Protein AF-A0A829ADI9-F1 (afdb_monomer)

InterPro domains:
  IPR010359 IrrE N-terminal-like domain [PF06114] (20-114)

Solvent-accessible surface area (backbone atoms only — not comparable to full-atom values): 7917 Å² total; per-residue (Å²): 130,65,62,65,61,52,48,50,31,57,76,70,64,39,46,80,47,70,39,93,63,90,57,72,58,48,62,42,74,88,85,30,32,39,39,34,20,44,84,35,66,94,38,58,40,32,63,45,54,52,31,28,36,48,17,38,58,75,70,46,50,74,83,44,46,79,49,43,80,74,28,73,70,50,33,57,49,50,54,55,48,11,48,52,42,16,51,52,53,51,48,53,54,43,50,75,73,75,41,96,49,78,88,72,68,47,72,66,59,56,33,57,67,32,50,53,61,74,89,48,47,67,56,50,50,52,51,52,52,50,51,57,53,54,59,62,66,72,74,114

Secondary structure (DSSP, 8-state):
--HHHHHHHHHTT-EEEEE--SSSEEEETTTTEEEEEGGGTT-TTHHHHHHHHHHHHHTTGGGGHHHHTT-HHHHHHHHHHHHHHHHHHHHHHHHHHH-SSGGG--HHHHHHHTT--GGGHHHHHHHHHHHHHHHHHT--

Sequence (140 aa):
MYLKLKEMLSEYNLKLIYMEMEEPGFYYPKPRIVFLNEKLHEDSSEAFHLAHELGHFIASHFEYSALYDNSTTFHSKFEAEADRIAIMILLNIFIENELTDESQFKLENFMEFYSINNKLRTECFNVCQSYFKKKYSYAQ

Organism: NCBI:txid1138917

Foldseek 3Di:
DCVVLVVVCVVVVAAEDEDADDDQWAADPPVRYTYGHNVCVVPLQVLLSSQLNVQCVVVVVVVVVVCCVVDPVVVVVSSLSSNLRSLLVLVVVCCVPPDPDPVPDDLVCSCVRSVPDVVCSVSNVVSVVVVVVVVVVVVD

pLDDT: mean 90.59, std 11.06, range [41.84, 98.44]

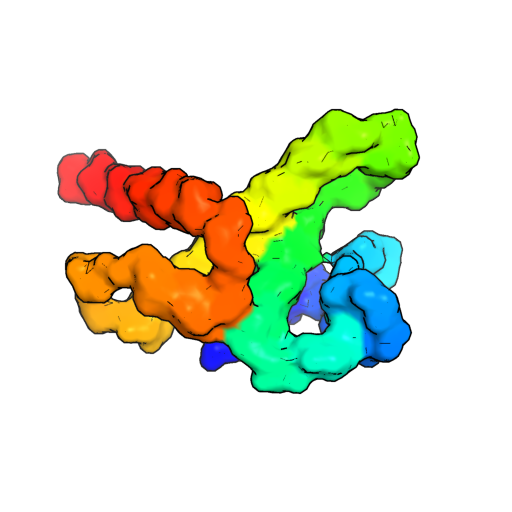Radius of gyration: 15.51 Å; Cα contacts (8 Å, |Δi|>4): 152; chains: 1; bounding box: 43×35×36 Å

Structure (mmCIF, N/CA/C/O backbone):
data_AF-A0A829ADI9-F1
#
_entry.id   AF-A0A829ADI9-F1
#
loop_
_atom_site.group_PDB
_atom_site.id
_atom_site.type_symbol
_atom_site.label_atom_id
_atom_site.label_alt_id
_atom_site.label_comp_id
_atom_site.label_asym_id
_atom_site.label_entity_id
_atom_site.label_seq_id
_atom_site.pdbx_PDB_ins_code
_atom_site.Cartn_x
_atom_site.Cartn_y
_atom_site.Cartn_z
_atom_site.occupancy
_atom_site.B_iso_or_equiv
_atom_site.auth_seq_id
_atom_site.auth_comp_id
_atom_site.auth_asym_id
_atom_site.auth_atom_id
_atom_site.pdbx_PDB_model_num
ATOM 1 N N . MET A 1 1 ? -8.706 -11.010 2.890 1.00 55.88 1 MET A N 1
ATOM 2 C CA . MET A 1 1 ? -7.642 -9.985 2.903 1.00 55.88 1 MET A CA 1
ATOM 3 C C . MET A 1 1 ? -7.112 -9.653 1.505 1.00 55.88 1 MET A C 1
ATOM 5 O O . MET A 1 1 ? -7.221 -8.512 1.091 1.00 55.88 1 MET A O 1
ATOM 9 N N . TYR A 1 2 ? -6.625 -10.630 0.730 1.00 66.94 2 TYR A N 1
ATOM 10 C CA . TYR A 1 2 ? -5.936 -10.391 -0.554 1.00 66.94 2 TYR A CA 1
ATOM 11 C C . TYR A 1 2 ? -6.824 -10.131 -1.791 1.00 66.94 2 TYR A C 1
ATOM 13 O O . TYR A 1 2 ? -6.329 -9.782 -2.861 1.00 66.94 2 TYR A O 1
ATOM 21 N N . LEU A 1 3 ? -8.140 -10.341 -1.682 1.00 82.38 3 LEU A N 1
ATOM 22 C CA . LEU A 1 3 ? -9.026 -10.337 -2.850 1.00 82.38 3 LEU A CA 1
ATOM 23 C C . LEU A 1 3 ? -9.065 -8.968 -3.542 1.00 82.38 3 LEU A C 1
ATOM 25 O O . LEU A 1 3 ? -8.894 -8.903 -4.753 1.00 82.38 3 LEU A O 1
ATOM 29 N N . LYS A 1 4 ? -9.172 -7.882 -2.771 1.00 91.25 4 LYS A N 1
ATOM 30 C CA . LYS A 1 4 ? -9.272 -6.530 -3.331 1.00 91.25 4 LYS A CA 1
ATOM 31 C C . LYS A 1 4 ? -7.974 -6.052 -3.991 1.00 91.25 4 LYS A C 1
ATOM 33 O O . LYS A 1 4 ? -8.009 -5.415 -5.034 1.00 91.25 4 LYS A O 1
ATOM 38 N N . LEU A 1 5 ? -6.815 -6.440 -3.451 1.00 93.94 5 LEU A N 1
ATOM 39 C CA . LEU A 1 5 ? -5.529 -6.187 -4.112 1.00 93.94 5 LEU A CA 1
ATOM 40 C C . LEU A 1 5 ? -5.392 -6.992 -5.420 1.00 93.94 5 LEU A C 1
ATOM 42 O O . LEU A 1 5 ? -4.896 -6.460 -6.412 1.00 93.94 5 LEU A O 1
ATOM 46 N N . LYS A 1 6 ? -5.887 -8.241 -5.468 1.00 91.19 6 LYS A N 1
ATOM 47 C CA . LYS A 1 6 ? -5.981 -9.029 -6.718 1.00 91.19 6 LYS A CA 1
ATOM 48 C C . LYS A 1 6 ? -6.913 -8.393 -7.744 1.00 91.19 6 LYS A C 1
ATOM 50 O O . LYS A 1 6 ? -6.592 -8.402 -8.930 1.00 91.19 6 LYS A O 1
ATOM 55 N N . GLU A 1 7 ? -8.045 -7.854 -7.304 1.00 94.31 7 GLU A N 1
ATOM 56 C CA . GLU A 1 7 ? -8.976 -7.123 -8.168 1.00 94.31 7 GLU A CA 1
ATOM 57 C C . GLU A 1 7 ? -8.288 -5.897 -8.775 1.00 94.31 7 GLU A C 1
ATOM 59 O O . GLU A 1 7 ? -8.273 -5.769 -9.996 1.00 94.31 7 GLU A O 1
ATOM 64 N N . MET A 1 8 ? -7.598 -5.086 -7.964 1.00 95.25 8 MET A N 1
ATOM 65 C CA . MET A 1 8 ? -6.821 -3.938 -8.454 1.00 95.25 8 MET A CA 1
ATOM 66 C C . MET A 1 8 ? -5.742 -4.344 -9.468 1.00 95.25 8 MET A C 1
ATOM 68 O O . MET A 1 8 ? -5.602 -3.704 -10.509 1.00 95.25 8 MET A O 1
ATOM 72 N N . LEU A 1 9 ? -4.996 -5.427 -9.215 1.00 95.62 9 LEU A N 1
ATOM 73 C CA . LEU A 1 9 ? -4.034 -5.963 -10.188 1.00 95.62 9 LEU A CA 1
ATOM 74 C C . LEU A 1 9 ? -4.717 -6.296 -11.522 1.00 95.62 9 LEU A C 1
ATOM 76 O O . LEU A 1 9 ? -4.217 -5.921 -12.583 1.00 95.62 9 LEU A O 1
ATOM 80 N N . SER A 1 10 ? -5.874 -6.961 -11.475 1.00 95.25 10 SER A N 1
ATOM 81 C CA . SER A 1 10 ? -6.648 -7.306 -12.670 1.00 95.25 10 SER A CA 1
ATOM 82 C C . SER A 1 10 ? -7.162 -6.064 -13.404 1.00 95.25 10 SER A C 1
ATOM 84 O O . SER A 1 10 ? -7.049 -5.994 -14.627 1.00 95.25 10 SER A O 1
ATOM 86 N N . GLU A 1 11 ? -7.697 -5.076 -12.684 1.00 95.88 11 GLU A N 1
ATOM 87 C CA . GLU A 1 11 ? -8.192 -3.809 -13.243 1.00 95.88 11 GLU A CA 1
ATOM 88 C C . GLU A 1 11 ? -7.083 -3.021 -13.948 1.00 95.88 11 GLU A C 1
ATOM 90 O O . GLU A 1 11 ? -7.288 -2.478 -15.035 1.00 95.88 11 GLU A O 1
ATOM 95 N N . TYR A 1 12 ? -5.878 -3.014 -13.375 1.00 95.62 12 TYR A N 1
ATOM 96 C CA . TYR A 1 12 ? -4.709 -2.358 -13.960 1.00 95.62 12 TYR A CA 1
ATOM 97 C C . TYR A 1 12 ? -3.973 -3.203 -15.009 1.00 95.62 12 TYR A C 1
ATOM 99 O O . TYR A 1 12 ? -2.997 -2.732 -15.610 1.00 95.62 12 TYR A O 1
ATOM 107 N N . ASN A 1 13 ? -4.449 -4.424 -15.276 1.00 96.12 13 ASN A N 1
ATOM 108 C CA . ASN A 1 13 ? -3.806 -5.396 -16.158 1.00 96.12 13 ASN A CA 1
ATOM 109 C C . ASN A 1 13 ? -2.333 -5.638 -15.767 1.00 96.12 13 ASN A C 1
ATOM 111 O O . ASN A 1 13 ? -1.428 -5.627 -16.607 1.00 96.12 13 ASN A O 1
ATOM 115 N N . LEU A 1 14 ? -2.109 -5.803 -14.464 1.00 96.81 14 LEU A N 1
ATOM 116 C CA . LEU A 1 14 ? -0.835 -6.142 -13.848 1.00 96.81 14 LEU A CA 1
ATOM 117 C C . LEU A 1 14 ? -0.819 -7.629 -13.494 1.00 96.81 14 LEU A C 1
ATOM 119 O O . LEU A 1 14 ? -1.791 -8.177 -12.974 1.00 96.81 14 LEU A O 1
ATOM 123 N N . LYS A 1 15 ? 0.308 -8.290 -13.748 1.00 96.94 15 LYS A N 1
ATOM 124 C CA . LYS A 1 15 ? 0.544 -9.660 -13.277 1.00 96.94 15 LYS A CA 1
ATOM 125 C C . LYS A 1 15 ? 1.311 -9.624 -11.971 1.00 96.94 15 LYS A C 1
ATOM 127 O O . LYS A 1 15 ? 2.173 -8.774 -11.800 1.00 96.94 15 LYS A O 1
ATOM 132 N N . LEU A 1 16 ? 1.054 -10.592 -11.108 1.00 96.81 16 LEU A N 1
ATOM 133 C CA . LEU A 1 16 ? 1.855 -10.825 -9.919 1.0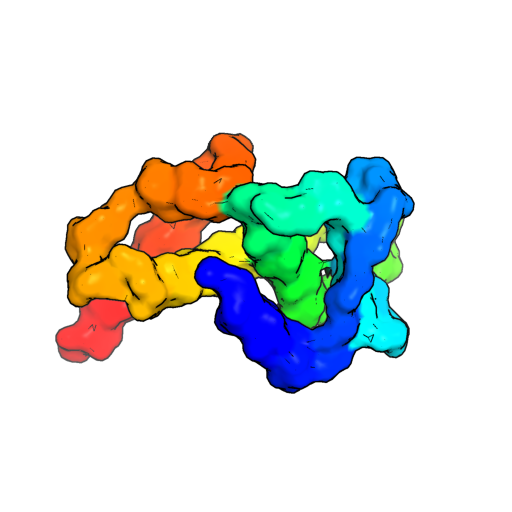0 96.81 16 LEU A CA 1
ATOM 134 C C . LEU A 1 16 ? 2.652 -12.117 -10.079 1.00 96.81 16 LEU A C 1
ATOM 136 O O . LEU A 1 16 ? 2.085 -13.144 -10.458 1.00 96.81 16 LEU A O 1
ATOM 140 N N . ILE A 1 17 ? 3.946 -12.060 -9.779 1.00 97.25 17 ILE A N 1
ATOM 141 C CA . ILE A 1 17 ? 4.839 -13.219 -9.762 1.00 97.25 17 ILE A CA 1
ATOM 142 C C . ILE A 1 17 ? 5.631 -13.210 -8.456 1.00 97.25 17 ILE A C 1
ATOM 144 O O . ILE A 1 17 ? 6.196 -12.186 -8.081 1.00 97.25 17 ILE A O 1
ATOM 148 N N . TYR A 1 18 ? 5.706 -14.364 -7.799 1.00 97.38 18 TYR A N 1
ATOM 149 C CA . TYR A 1 18 ? 6.616 -14.575 -6.678 1.00 97.38 18 TYR A CA 1
ATOM 150 C C . TYR A 1 18 ? 7.903 -15.218 -7.180 1.00 97.38 18 TYR A C 1
ATOM 152 O O . TYR A 1 18 ? 7.856 -16.111 -8.031 1.00 97.38 18 TYR A O 1
ATOM 160 N N . MET A 1 19 ? 9.042 -14.768 -6.666 1.00 96.31 19 MET A N 1
ATOM 161 C CA . MET A 1 19 ? 10.338 -15.379 -6.950 1.00 96.31 19 MET A CA 1
ATOM 162 C C . MET A 1 19 ? 11.308 -15.180 -5.789 1.00 96.31 19 MET A C 1
ATOM 164 O O . MET A 1 19 ? 11.163 -14.248 -4.996 1.00 96.31 19 MET A O 1
ATOM 168 N N . GLU A 1 20 ? 12.325 -16.031 -5.715 1.00 96.94 20 GLU A N 1
ATOM 169 C CA . GLU A 1 20 ? 13.447 -15.832 -4.806 1.00 96.94 20 GLU A CA 1
ATOM 170 C C . GLU A 1 20 ? 14.232 -14.566 -5.191 1.00 96.94 20 GLU A C 1
ATOM 172 O O . GLU A 1 20 ? 14.672 -14.403 -6.332 1.00 96.94 20 GLU A O 1
ATOM 177 N N . MET A 1 21 ? 14.390 -13.655 -4.231 1.00 95.94 21 MET A N 1
ATOM 178 C CA . MET A 1 21 ? 15.165 -12.421 -4.370 1.00 95.94 21 MET A CA 1
ATOM 179 C C . MET A 1 21 ? 15.602 -11.906 -2.986 1.00 95.94 21 MET A C 1
ATOM 181 O O . MET A 1 21 ? 15.150 -12.415 -1.956 1.00 95.94 21 MET A O 1
ATOM 185 N N . GLU A 1 22 ? 16.493 -10.913 -2.948 1.00 93.69 22 GLU A N 1
ATOM 186 C CA . GLU A 1 22 ? 16.891 -10.249 -1.695 1.00 93.69 22 GLU A CA 1
ATOM 187 C C . GLU A 1 22 ? 15.873 -9.188 -1.263 1.00 93.69 22 GLU A C 1
ATOM 189 O O . GLU A 1 22 ? 15.510 -9.122 -0.089 1.00 93.69 22 GLU A O 1
ATOM 194 N N . GLU A 1 23 ? 15.375 -8.405 -2.220 1.00 93.44 23 GLU A N 1
ATOM 195 C CA . GLU A 1 23 ? 14.421 -7.329 -1.961 1.00 93.44 23 GLU A CA 1
ATOM 196 C C . GLU A 1 23 ? 13.009 -7.861 -1.654 1.00 93.44 23 GLU A C 1
ATOM 198 O O . GLU A 1 23 ? 12.685 -9.001 -1.993 1.00 93.44 23 GLU A O 1
ATOM 203 N N . PRO A 1 24 ? 12.127 -7.075 -1.012 1.00 95.69 24 PRO A N 1
ATOM 204 C CA . PRO A 1 24 ? 10.747 -7.496 -0.767 1.00 95.69 24 PRO A CA 1
ATOM 205 C C . PRO A 1 24 ? 9.902 -7.578 -2.046 1.00 95.69 24 PRO A C 1
ATOM 207 O O . PRO A 1 24 ? 9.027 -8.436 -2.162 1.00 95.69 24 PRO A O 1
ATOM 210 N N . GLY A 1 25 ? 10.157 -6.702 -3.013 1.00 95.88 25 GLY A N 1
ATOM 211 C CA . GLY A 1 25 ? 9.414 -6.635 -4.262 1.00 95.88 25 GLY A CA 1
ATOM 212 C C . GLY A 1 25 ? 9.923 -5.529 -5.175 1.00 95.88 25 GLY A C 1
ATOM 213 O O . GLY A 1 25 ? 10.798 -4.756 -4.792 1.00 95.88 25 GLY A O 1
ATOM 214 N N . PHE A 1 26 ? 9.419 -5.521 -6.407 1.00 95.00 26 PHE A N 1
ATOM 215 C CA . PHE A 1 26 ? 9.572 -4.408 -7.342 1.00 95.00 26 PHE A CA 1
ATOM 216 C C . PHE A 1 26 ? 8.528 -4.486 -8.466 1.00 95.00 26 PHE A C 1
ATOM 218 O O . PHE A 1 26 ? 8.165 -5.564 -8.955 1.00 95.00 26 PHE A O 1
ATOM 225 N N . TYR A 1 27 ? 8.088 -3.332 -8.957 1.00 94.56 27 TYR A N 1
ATOM 226 C CA . TYR A 1 27 ? 7.277 -3.225 -10.165 1.00 94.56 27 TYR A CA 1
ATOM 227 C C . TYR A 1 27 ? 8.144 -3.157 -11.431 1.00 94.56 27 TYR A C 1
ATOM 229 O O . TYR A 1 27 ? 8.979 -2.267 -11.590 1.00 94.56 27 TYR A O 1
ATOM 237 N N . TYR A 1 28 ? 7.902 -4.062 -12.386 1.00 92.81 28 TYR A N 1
ATOM 238 C CA . TYR A 1 28 ? 8.545 -4.079 -13.697 1.00 92.81 28 TYR A CA 1
ATOM 239 C C . TYR A 1 28 ? 7.618 -3.522 -14.803 1.00 92.81 28 TYR A C 1
ATOM 241 O O . TYR A 1 28 ? 6.7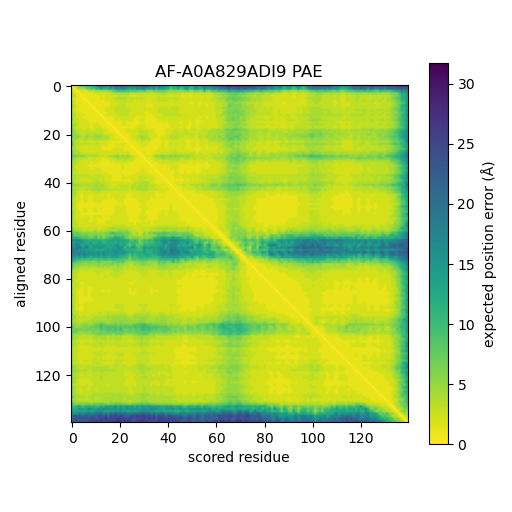12 -4.224 -15.276 1.00 92.81 28 TYR A O 1
ATOM 249 N N . PRO A 1 29 ? 7.851 -2.282 -15.287 1.00 90.06 29 PRO A N 1
ATOM 250 C CA . PRO A 1 29 ? 6.849 -1.535 -16.056 1.00 90.06 29 PRO A CA 1
ATOM 251 C C . PRO A 1 29 ? 6.557 -2.085 -17.450 1.00 90.06 29 PRO A C 1
ATOM 253 O O . PRO A 1 29 ? 5.406 -2.122 -17.880 1.00 90.06 29 PRO A O 1
ATOM 256 N N . LYS A 1 30 ? 7.596 -2.522 -18.176 1.00 88.44 30 LYS A N 1
ATOM 257 C CA . LYS A 1 30 ? 7.467 -2.951 -19.580 1.00 88.44 30 LYS A CA 1
ATOM 258 C C . LYS A 1 30 ? 6.524 -4.149 -19.748 1.00 88.44 30 LYS A C 1
ATOM 260 O O . LYS A 1 30 ? 5.606 -4.049 -20.559 1.00 88.44 30 LYS A O 1
ATOM 265 N N . PRO A 1 31 ? 6.706 -5.265 -19.017 1.00 92.75 31 PRO A N 1
ATOM 266 C CA . PRO A 1 31 ? 5.773 -6.383 -19.090 1.00 92.75 31 PRO A CA 1
ATOM 267 C C . PRO A 1 31 ? 4.581 -6.247 -18.136 1.00 92.75 31 PRO A C 1
ATOM 269 O O . PRO A 1 31 ? 3.749 -7.152 -18.126 1.00 92.75 31 PRO A O 1
ATOM 272 N N . ARG A 1 32 ? 4.486 -5.151 -17.362 1.00 94.31 32 ARG A N 1
ATOM 273 C CA . ARG A 1 32 ? 3.415 -4.896 -16.385 1.00 94.31 32 ARG A CA 1
ATOM 274 C C . ARG A 1 32 ? 3.317 -5.996 -15.328 1.00 94.31 32 ARG A C 1
ATOM 276 O O . ARG A 1 32 ? 2.267 -6.607 -15.133 1.00 94.31 32 ARG A O 1
ATOM 283 N N . ILE A 1 33 ? 4.442 -6.284 -14.680 1.00 96.62 33 ILE A N 1
ATOM 284 C CA . ILE A 1 33 ? 4.544 -7.348 -13.676 1.00 96.62 33 ILE A CA 1
ATOM 285 C C . ILE A 1 33 ? 4.980 -6.737 -12.353 1.00 96.62 33 ILE A C 1
ATOM 287 O O . ILE A 1 33 ? 5.973 -6.022 -12.314 1.00 96.62 33 ILE A O 1
ATOM 291 N N . VAL A 1 34 ? 4.262 -7.039 -11.282 1.00 97.25 34 VAL A N 1
ATOM 292 C CA . VAL A 1 34 ? 4.726 -6.867 -9.909 1.00 97.25 34 VAL A CA 1
ATOM 293 C C . VAL A 1 34 ? 5.430 -8.155 -9.499 1.00 97.25 34 VAL A C 1
ATOM 295 O O . VAL A 1 34 ? 4.846 -9.238 -9.587 1.00 97.25 34 VAL A O 1
ATOM 298 N N . PHE A 1 35 ? 6.683 -8.041 -9.081 1.00 97.56 35 PHE A N 1
ATOM 299 C CA . PHE A 1 35 ? 7.421 -9.134 -8.468 1.00 97.56 35 PHE A CA 1
ATOM 300 C C . PHE A 1 35 ? 7.399 -8.962 -6.954 1.00 97.56 35 PHE A C 1
ATOM 302 O O . PHE A 1 35 ? 7.662 -7.869 -6.462 1.00 97.56 35 PHE A O 1
ATOM 309 N N . LEU A 1 36 ? 7.110 -10.038 -6.228 1.00 97.81 36 LEU A N 1
ATOM 310 C CA . LEU A 1 36 ? 7.277 -10.105 -4.778 1.00 97.81 36 LEU A CA 1
ATOM 311 C C . LEU A 1 36 ? 8.241 -11.226 -4.415 1.00 97.81 36 LEU A C 1
ATOM 313 O O . LEU A 1 36 ? 8.336 -12.241 -5.111 1.00 97.81 36 LEU A O 1
ATOM 317 N N . ASN A 1 37 ? 8.938 -11.048 -3.302 1.00 97.88 37 ASN A N 1
ATOM 318 C CA . ASN A 1 37 ? 9.747 -12.098 -2.716 1.00 97.88 37 ASN A CA 1
ATOM 319 C C . ASN A 1 37 ? 8.859 -13.293 -2.360 1.00 97.88 37 ASN A C 1
ATOM 321 O O . ASN A 1 37 ? 7.840 -13.133 -1.689 1.00 97.88 37 ASN A O 1
ATOM 325 N N . GLU A 1 38 ? 9.242 -14.499 -2.768 1.00 97.12 38 GLU A N 1
ATOM 326 C CA . GLU A 1 38 ? 8.477 -15.712 -2.454 1.00 97.12 38 GLU A CA 1
ATOM 327 C C . GLU A 1 38 ? 8.314 -15.959 -0.951 1.00 97.12 38 GLU A C 1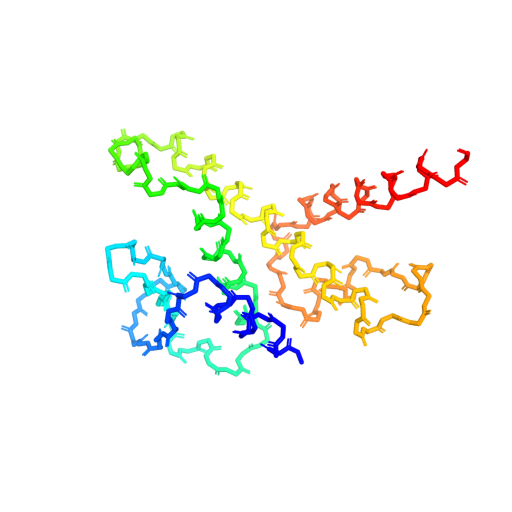
ATOM 329 O O . GLU A 1 38 ? 7.323 -16.552 -0.536 1.00 97.12 38 GLU A O 1
ATOM 334 N N . LYS A 1 39 ? 9.225 -15.433 -0.121 1.00 96.38 39 LYS A N 1
ATOM 335 C CA . LYS A 1 39 ? 9.126 -15.498 1.345 1.00 96.38 39 LYS A CA 1
ATOM 336 C C . LYS A 1 39 ? 7.958 -14.692 1.910 1.00 96.38 39 LYS A C 1
ATOM 338 O O . LYS A 1 39 ? 7.579 -14.923 3.050 1.00 96.38 39 LYS A O 1
ATOM 343 N N . LEU A 1 40 ? 7.420 -13.746 1.139 1.00 95.38 40 LEU A N 1
ATOM 344 C CA . LEU A 1 40 ? 6.233 -12.984 1.514 1.00 95.38 40 LEU A CA 1
ATOM 345 C C . LEU A 1 40 ? 4.942 -13.725 1.178 1.00 95.38 40 LEU A C 1
ATOM 347 O O . LEU A 1 40 ? 3.887 -13.278 1.601 1.00 95.38 40 LEU A O 1
ATOM 351 N N . HIS A 1 41 ? 4.978 -14.809 0.401 1.00 93.44 41 HIS A N 1
ATOM 352 C CA . HIS A 1 41 ? 3.751 -15.497 0.023 1.00 93.44 41 HIS A CA 1
ATOM 353 C C . HIS A 1 41 ? 3.035 -16.040 1.266 1.00 93.44 41 HIS A C 1
ATOM 355 O O . HIS A 1 41 ? 3.611 -16.822 2.019 1.00 93.44 41 HIS A O 1
ATOM 361 N N . GLU A 1 42 ? 1.786 -15.613 1.465 1.00 89.62 42 GLU A N 1
ATOM 362 C CA . GLU A 1 42 ? 0.954 -15.910 2.642 1.00 89.62 42 GLU A CA 1
ATOM 363 C C . GLU A 1 42 ? 1.436 -15.268 3.960 1.00 89.62 42 GLU A C 1
ATOM 365 O O . GLU A 1 42 ? 0.829 -15.495 5.010 1.00 89.62 42 GLU A O 1
ATOM 370 N N . ASP A 1 43 ? 2.466 -14.416 3.921 1.00 93.50 43 ASP A N 1
ATOM 371 C CA . ASP A 1 43 ? 2.901 -13.616 5.067 1.00 93.50 43 ASP A CA 1
ATOM 372 C C . ASP A 1 43 ? 1.949 -12.432 5.304 1.00 93.50 43 ASP A C 1
ATOM 374 O O . ASP A 1 43 ? 1.376 -11.847 4.381 1.00 93.50 43 ASP A O 1
ATOM 378 N N . SER A 1 44 ? 1.778 -12.022 6.560 1.00 90.62 44 SER A N 1
ATOM 379 C CA . SER A 1 44 ? 0.888 -10.908 6.904 1.00 90.62 44 SER A CA 1
ATOM 380 C C . SER A 1 44 ? 1.352 -9.558 6.339 1.00 90.62 44 SER A C 1
ATOM 382 O O . SER A 1 44 ? 0.516 -8.682 6.107 1.00 90.62 44 SER A O 1
ATOM 384 N N . SER A 1 45 ? 2.650 -9.391 6.061 1.00 94.69 45 SER A N 1
ATOM 385 C CA . SER A 1 45 ? 3.217 -8.196 5.419 1.00 94.69 45 SER A CA 1
ATOM 386 C C . SER A 1 45 ? 3.096 -8.192 3.890 1.00 94.69 45 SER A C 1
ATOM 388 O O . SER A 1 45 ? 3.327 -7.157 3.259 1.00 94.69 45 SER A O 1
ATOM 390 N N . GLU A 1 46 ? 2.667 -9.301 3.275 1.00 95.75 46 GLU A N 1
ATOM 391 C CA . GLU A 1 46 ? 2.531 -9.429 1.818 1.00 95.75 46 GLU A CA 1
ATOM 392 C C . GLU A 1 46 ? 1.653 -8.325 1.222 1.00 95.75 46 GLU A C 1
ATOM 394 O O . GLU A 1 46 ? 1.988 -7.711 0.209 1.00 95.75 46 GLU A O 1
ATOM 399 N N . ALA A 1 47 ? 0.525 -8.048 1.880 1.00 96.31 47 ALA A N 1
ATOM 400 C CA . ALA A 1 47 ? -0.429 -7.041 1.440 1.00 96.31 47 ALA A CA 1
ATOM 401 C C . ALA A 1 47 ? 0.194 -5.638 1.413 1.00 96.31 47 ALA A C 1
ATOM 403 O O . ALA A 1 47 ? -0.096 -4.863 0.503 1.00 96.31 47 ALA A O 1
ATOM 404 N N . PHE A 1 48 ? 1.065 -5.325 2.378 1.00 97.50 48 PHE A N 1
ATOM 405 C CA . PHE A 1 48 ? 1.785 -4.056 2.415 1.00 97.50 48 PHE A CA 1
ATOM 406 C C . PHE A 1 48 ? 2.775 -3.943 1.262 1.00 97.50 48 PHE A C 1
ATOM 408 O O . PHE A 1 48 ? 2.732 -2.957 0.529 1.00 97.50 48 PHE A O 1
ATOM 415 N N . HIS A 1 49 ? 3.599 -4.967 1.045 1.00 97.50 49 HIS A N 1
ATOM 416 C CA . HIS A 1 49 ? 4.569 -4.957 -0.048 1.00 97.50 49 HIS A CA 1
ATOM 417 C C . HIS A 1 49 ? 3.893 -4.905 -1.422 1.00 97.50 49 HIS A C 1
ATOM 419 O O . HIS A 1 49 ? 4.293 -4.113 -2.269 1.00 97.50 49 HIS A O 1
ATOM 425 N N . LEU A 1 50 ? 2.797 -5.638 -1.631 1.00 97.62 50 LEU A N 1
ATOM 426 C CA . LEU A 1 50 ? 2.023 -5.514 -2.866 1.00 97.62 50 LEU A CA 1
ATOM 427 C C . LEU A 1 50 ? 1.444 -4.103 -3.050 1.00 97.62 50 LEU A C 1
ATOM 429 O O . LEU A 1 50 ? 1.512 -3.537 -4.141 1.00 97.62 50 LEU A O 1
ATOM 433 N N . ALA A 1 51 ? 0.850 -3.535 -1.999 1.00 97.75 51 ALA A N 1
ATOM 434 C CA . ALA A 1 51 ? 0.277 -2.194 -2.058 1.00 97.75 51 ALA A CA 1
ATOM 435 C C . ALA A 1 51 ? 1.350 -1.120 -2.315 1.00 97.75 51 ALA A C 1
ATOM 437 O O . ALA A 1 51 ? 1.066 -0.133 -2.992 1.00 97.75 51 ALA A O 1
ATOM 438 N N . HIS A 1 52 ? 2.577 -1.330 -1.832 1.00 97.88 52 HIS A N 1
ATOM 439 C CA . HIS A 1 52 ? 3.738 -0.483 -2.102 1.00 97.88 52 HIS A CA 1
ATOM 440 C C . HIS A 1 52 ? 4.128 -0.511 -3.587 1.00 97.88 52 HIS A C 1
ATOM 442 O O . HIS A 1 52 ? 4.208 0.545 -4.219 1.00 97.88 52 HIS A O 1
ATOM 448 N N . GLU A 1 53 ? 4.223 -1.692 -4.203 1.00 97.38 53 GLU A N 1
ATOM 449 C CA . GLU A 1 53 ? 4.495 -1.796 -5.646 1.00 97.38 53 GLU A CA 1
ATOM 450 C C . GLU A 1 53 ? 3.371 -1.211 -6.513 1.00 97.38 53 GLU A C 1
ATOM 452 O O . GLU A 1 53 ? 3.621 -0.548 -7.526 1.00 97.38 53 GLU A O 1
ATOM 457 N N . LEU A 1 54 ? 2.113 -1.386 -6.093 1.00 97.00 54 LEU A N 1
ATOM 458 C CA . LEU A 1 54 ? 0.978 -0.688 -6.701 1.00 97.00 54 LEU A CA 1
ATOM 459 C C . LEU A 1 54 ? 1.107 0.833 -6.552 1.00 97.00 54 LEU A C 1
ATOM 461 O O . LEU A 1 54 ? 0.738 1.562 -7.471 1.00 97.00 54 LEU A O 1
ATOM 465 N N . GLY A 1 55 ? 1.665 1.317 -5.443 1.00 96.94 55 GLY A N 1
ATOM 466 C CA . GLY A 1 55 ? 1.995 2.723 -5.227 1.00 96.94 55 GLY A CA 1
ATOM 467 C C . GLY A 1 55 ? 2.937 3.273 -6.295 1.00 96.94 55 GLY A C 1
ATOM 468 O O . GLY A 1 55 ? 2.624 4.293 -6.911 1.00 96.94 55 GLY A O 1
ATOM 469 N N . HIS A 1 56 ? 4.029 2.563 -6.599 1.00 95.56 56 HIS A N 1
ATOM 470 C CA . HIS A 1 56 ? 4.937 2.942 -7.691 1.00 95.56 56 HIS A CA 1
ATOM 471 C C . HIS A 1 56 ? 4.245 2.993 -9.054 1.00 95.56 56 HIS A C 1
ATOM 473 O O . HIS A 1 56 ? 4.515 3.894 -9.855 1.00 95.56 56 HIS A O 1
ATOM 479 N N . PHE A 1 57 ? 3.352 2.039 -9.323 1.00 95.44 57 PHE A N 1
ATOM 480 C CA . PHE A 1 57 ? 2.560 2.027 -10.549 1.00 95.44 57 PHE A CA 1
ATOM 481 C C . PHE A 1 57 ? 1.597 3.223 -10.625 1.00 95.44 57 PHE A C 1
ATOM 483 O O . PHE A 1 57 ? 1.609 3.945 -11.621 1.00 95.44 57 PHE A O 1
ATOM 490 N N . ILE A 1 58 ? 0.803 3.465 -9.578 1.00 95.50 58 ILE A N 1
ATOM 491 C CA . ILE A 1 58 ? -0.216 4.528 -9.526 1.00 95.50 58 ILE A CA 1
ATOM 492 C C . ILE A 1 58 ? 0.427 5.913 -9.639 1.00 95.50 58 ILE A C 1
ATOM 494 O O . ILE A 1 58 ? -0.066 6.760 -10.384 1.00 95.50 58 ILE A O 1
ATOM 498 N N . ALA A 1 59 ? 1.551 6.136 -8.956 1.00 94.50 59 ALA A N 1
ATOM 499 C CA . ALA A 1 59 ? 2.303 7.388 -9.029 1.00 94.50 59 ALA A CA 1
ATOM 500 C C . ALA A 1 59 ? 3.104 7.549 -10.334 1.00 94.50 59 ALA A C 1
ATOM 502 O O . ALA A 1 59 ? 3.734 8.581 -10.553 1.00 94.50 59 ALA A O 1
ATOM 503 N N . SER A 1 60 ? 3.093 6.542 -11.216 1.00 92.12 60 SER A N 1
ATOM 504 C CA . SER A 1 60 ? 3.843 6.543 -12.476 1.00 92.12 60 SER A CA 1
ATOM 505 C C . SER A 1 60 ? 5.347 6.799 -12.287 1.00 92.12 60 SER A C 1
ATOM 507 O O . SER A 1 60 ? 6.004 7.376 -13.152 1.00 92.12 60 SER A O 1
ATOM 509 N N . HIS A 1 61 ? 5.930 6.328 -11.174 1.00 88.19 61 HIS A N 1
ATOM 510 C CA . HIS A 1 61 ? 7.355 6.529 -10.859 1.00 88.19 61 HIS A CA 1
ATOM 511 C C . HIS A 1 61 ? 8.285 5.991 -11.959 1.00 88.19 61 HIS A C 1
ATOM 513 O O . HIS A 1 61 ? 9.371 6.526 -12.184 1.00 88.19 61 HIS A O 1
ATOM 519 N N . PHE A 1 62 ? 7.839 4.972 -12.700 1.00 82.00 62 PHE A N 1
ATOM 520 C CA . PHE A 1 62 ? 8.578 4.395 -13.819 1.00 82.00 62 PHE A CA 1
ATOM 521 C C . PHE A 1 62 ? 8.859 5.372 -14.971 1.00 82.00 62 PHE A C 1
ATOM 523 O O . PHE A 1 62 ? 9.819 5.163 -15.711 1.00 82.00 62 PHE A O 1
ATOM 530 N N . GLU A 1 63 ? 8.062 6.432 -15.135 1.00 82.44 63 GLU A N 1
ATOM 531 C CA . GLU A 1 63 ? 8.303 7.470 -16.149 1.00 82.44 63 GLU A CA 1
ATOM 532 C C . GLU A 1 63 ? 9.541 8.321 -15.821 1.00 82.44 63 GLU A C 1
ATOM 534 O O . GLU A 1 63 ? 10.126 8.953 -16.700 1.00 82.44 63 GLU A O 1
ATOM 539 N N . TYR A 1 64 ? 9.984 8.281 -14.562 1.00 79.69 64 TYR A N 1
ATOM 540 C CA . TYR A 1 64 ? 11.102 9.051 -14.026 1.00 79.69 64 TYR A CA 1
ATOM 541 C C . TYR A 1 64 ? 12.294 8.165 -13.645 1.00 79.69 64 TYR A C 1
ATOM 543 O O . TYR A 1 64 ? 13.128 8.578 -12.837 1.00 79.69 64 TYR A O 1
ATOM 551 N N . SER A 1 65 ? 12.413 6.966 -14.230 1.00 70.25 65 SER A N 1
ATOM 552 C CA . SER A 1 65 ? 13.460 5.991 -13.877 1.00 70.25 65 SER A CA 1
ATOM 553 C C . SER A 1 65 ? 14.878 6.579 -13.945 1.00 70.25 65 SER A C 1
ATOM 555 O O . SER A 1 65 ? 15.698 6.337 -13.068 1.00 70.25 65 SER A O 1
ATOM 557 N N . ALA A 1 66 ? 15.147 7.465 -14.912 1.00 64.31 66 ALA A N 1
ATOM 558 C CA . ALA A 1 66 ? 16.436 8.151 -15.036 1.00 64.31 66 ALA A CA 1
ATOM 559 C C . ALA A 1 66 ? 16.769 9.092 -13.857 1.00 64.31 66 ALA A C 1
ATOM 561 O O . ALA A 1 66 ? 17.942 9.380 -13.621 1.00 64.31 66 ALA A O 1
ATOM 562 N N . LEU A 1 67 ? 15.768 9.597 -13.129 1.00 62.44 67 LEU A N 1
ATOM 563 C CA . LEU A 1 67 ? 15.958 10.409 -11.921 1.00 62.44 67 LEU A CA 1
ATOM 564 C C . LEU A 1 67 ? 16.069 9.539 -10.667 1.00 62.44 67 LEU A C 1
ATOM 566 O O . LEU A 1 67 ? 16.818 9.892 -9.757 1.00 62.44 67 LEU A O 1
ATOM 570 N N . TYR A 1 68 ? 15.352 8.413 -10.642 1.00 57.41 68 TYR A N 1
ATOM 571 C CA . TYR A 1 68 ? 15.405 7.426 -9.565 1.00 57.41 68 TYR A CA 1
ATOM 572 C C . TYR A 1 68 ? 16.811 6.833 -9.419 1.00 57.41 68 TYR A C 1
ATOM 574 O O . TYR A 1 68 ? 17.383 6.875 -8.332 1.00 57.41 68 TYR A O 1
ATOM 582 N N . ASP A 1 69 ? 17.413 6.402 -10.530 1.00 66.00 69 ASP A N 1
ATOM 583 C CA . ASP A 1 69 ? 18.715 5.720 -10.526 1.00 66.00 69 ASP A CA 1
ATOM 584 C C . ASP A 1 69 ? 19.890 6.658 -10.192 1.00 66.00 69 ASP A C 1
ATOM 586 O O . ASP A 1 69 ? 20.938 6.220 -9.720 1.00 66.00 69 ASP A O 1
ATOM 590 N N . ASN A 1 70 ? 19.728 7.964 -10.429 1.00 68.81 70 ASN A N 1
ATOM 591 C CA . ASN A 1 70 ? 20.823 8.939 -10.376 1.00 68.81 70 ASN A CA 1
ATOM 592 C C . ASN A 1 70 ? 20.729 9.926 -9.203 1.00 68.81 70 ASN A C 1
ATOM 594 O O . ASN A 1 70 ? 21.602 10.785 -9.052 1.00 68.81 70 ASN A O 1
ATOM 598 N N . SER A 1 71 ? 19.683 9.852 -8.373 1.00 77.00 71 SER A N 1
ATOM 599 C CA . SER A 1 71 ? 19.506 10.775 -7.252 1.00 77.00 71 SER A CA 1
ATOM 600 C C . SER A 1 71 ? 18.864 10.123 -6.034 1.00 77.00 71 SER A C 1
ATOM 602 O O . SER A 1 71 ? 17.661 9.869 -5.995 1.00 77.00 71 SER A O 1
ATOM 604 N N . THR A 1 72 ? 19.652 10.002 -4.965 1.00 77.25 72 THR A N 1
ATOM 605 C CA . THR A 1 72 ? 19.196 9.522 -3.652 1.00 77.25 72 THR A CA 1
ATOM 606 C C . THR A 1 72 ? 17.997 10.315 -3.123 1.00 77.25 72 THR A C 1
ATOM 608 O O . THR A 1 72 ? 17.109 9.751 -2.498 1.00 77.25 72 THR A O 1
ATOM 611 N N . THR A 1 73 ? 17.924 11.623 -3.397 1.00 78.31 73 THR A N 1
ATOM 612 C CA . THR A 1 73 ? 16.798 12.458 -2.954 1.00 78.31 73 THR A CA 1
ATOM 613 C C . THR A 1 73 ? 15.500 12.127 -3.685 1.00 78.31 73 THR A C 1
ATOM 615 O O . THR A 1 73 ? 14.448 12.109 -3.048 1.00 78.31 73 THR A O 1
ATOM 618 N 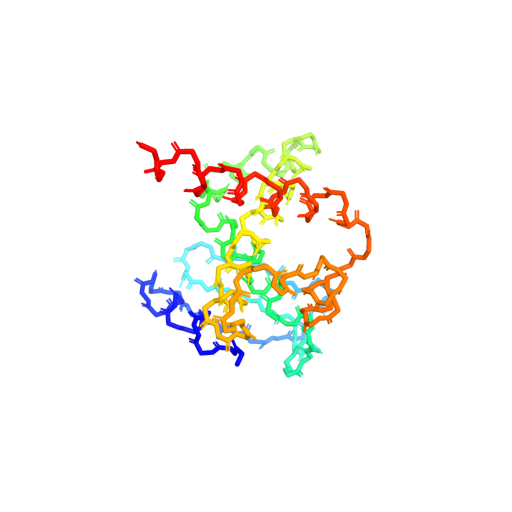N . PHE A 1 74 ? 15.543 11.893 -5.001 1.00 82.25 74 PHE A N 1
ATOM 619 C CA . PHE A 1 74 ? 14.347 11.499 -5.754 1.00 82.25 74 PHE A CA 1
ATOM 620 C C . PHE A 1 74 ? 13.923 10.076 -5.406 1.00 82.25 74 PHE A C 1
ATOM 622 O O . PHE A 1 74 ? 12.740 9.860 -5.166 1.00 82.25 74 PHE A O 1
ATOM 629 N N . HIS A 1 75 ? 14.883 9.162 -5.254 1.00 84.69 75 HIS A N 1
ATOM 630 C CA . HIS A 1 75 ? 14.636 7.812 -4.757 1.00 84.69 75 HIS A CA 1
ATOM 631 C C . HIS A 1 75 ? 13.869 7.838 -3.426 1.00 84.69 75 HIS A C 1
ATOM 633 O O . HIS A 1 75 ? 12.731 7.389 -3.371 1.00 84.69 75 HIS A O 1
ATOM 639 N N . SER A 1 76 ? 14.396 8.500 -2.386 1.00 88.31 76 SER A N 1
ATOM 640 C CA . SER A 1 76 ? 13.708 8.580 -1.086 1.00 88.31 76 SER A CA 1
ATOM 641 C C . SER A 1 76 ? 12.323 9.235 -1.148 1.00 88.31 76 SER A C 1
ATOM 643 O O . SER A 1 76 ? 11.467 8.929 -0.322 1.00 88.31 76 SER A O 1
ATOM 645 N N . LYS A 1 77 ? 12.089 10.157 -2.092 1.00 91.44 77 LYS A N 1
ATOM 646 C CA . LYS A 1 77 ? 10.763 10.761 -2.286 1.00 91.44 77 LYS A CA 1
ATOM 647 C C . LYS A 1 77 ? 9.775 9.776 -2.900 1.00 91.44 77 LYS A C 1
ATOM 649 O O . LYS A 1 77 ? 8.648 9.728 -2.421 1.00 91.44 77 LYS A O 1
ATOM 654 N N . PHE A 1 78 ? 10.194 9.015 -3.909 1.00 93.19 78 PHE A N 1
ATOM 655 C CA . PHE A 1 78 ? 9.345 8.021 -4.565 1.00 93.19 78 PHE A CA 1
ATOM 656 C C . PHE A 1 78 ? 9.005 6.867 -3.623 1.00 93.19 78 PHE A C 1
ATOM 658 O O . PHE A 1 78 ? 7.836 6.514 -3.532 1.00 93.19 78 PHE A O 1
ATOM 665 N N . GLU A 1 79 ? 9.964 6.369 -2.838 1.00 94.75 79 GLU A N 1
ATOM 666 C CA . GLU A 1 79 ? 9.691 5.366 -1.794 1.00 94.75 79 GLU A CA 1
ATOM 667 C C . GLU A 1 79 ? 8.666 5.887 -0.772 1.00 94.75 79 GLU A C 1
ATOM 669 O O . GLU A 1 79 ? 7.659 5.244 -0.485 1.00 94.75 79 GLU A O 1
ATOM 674 N N . ALA A 1 80 ? 8.855 7.120 -0.281 1.00 95.75 80 ALA A N 1
ATOM 675 C CA . ALA A 1 80 ? 7.930 7.722 0.679 1.00 95.75 80 ALA A CA 1
ATOM 676 C C . ALA A 1 80 ? 6.538 8.013 0.083 1.00 95.75 80 ALA A C 1
ATOM 678 O O . ALA A 1 80 ? 5.548 8.077 0.812 1.00 95.75 80 ALA A O 1
ATOM 679 N N . GLU A 1 81 ? 6.443 8.267 -1.220 1.00 97.00 81 GLU A N 1
ATOM 680 C CA . GLU A 1 81 ? 5.168 8.423 -1.923 1.00 97.00 81 GLU A CA 1
ATOM 681 C C . GLU A 1 81 ? 4.477 7.071 -2.141 1.00 97.00 81 GLU A C 1
ATOM 683 O O . GLU A 1 81 ? 3.277 6.960 -1.876 1.00 97.00 81 GLU A O 1
ATOM 688 N N . ALA A 1 82 ? 5.227 6.033 -2.514 1.00 97.50 82 ALA A N 1
ATOM 689 C CA . ALA A 1 82 ? 4.726 4.667 -2.624 1.00 97.50 82 ALA A CA 1
ATOM 690 C C . ALA A 1 82 ? 4.186 4.157 -1.278 1.00 97.50 82 ALA A C 1
ATOM 692 O O . ALA A 1 82 ? 3.055 3.673 -1.228 1.00 97.50 82 ALA A O 1
ATOM 693 N N . ASP A 1 83 ? 4.903 4.388 -0.173 1.00 98.25 83 ASP A N 1
ATOM 694 C CA . ASP A 1 83 ? 4.435 4.072 1.184 1.00 98.25 83 ASP A CA 1
ATOM 695 C C . ASP A 1 83 ? 3.103 4.755 1.518 1.00 98.25 83 ASP A C 1
ATOM 697 O O . ASP A 1 83 ? 2.184 4.130 2.052 1.00 98.25 83 ASP A O 1
ATOM 701 N N . ARG A 1 84 ? 2.954 6.043 1.181 1.00 98.19 84 ARG A N 1
ATOM 702 C CA . ARG A 1 84 ? 1.703 6.785 1.418 1.00 98.19 84 ARG A CA 1
ATOM 703 C C . ARG A 1 84 ? 0.533 6.193 0.650 1.00 98.19 84 ARG A C 1
ATOM 705 O O . ARG A 1 84 ? -0.559 6.066 1.209 1.00 98.19 84 ARG A O 1
ATOM 712 N N . ILE A 1 85 ? 0.749 5.858 -0.619 1.00 98.19 85 ILE A N 1
ATOM 713 C CA . ILE A 1 85 ? -0.281 5.254 -1.465 1.00 98.19 85 ILE A CA 1
ATOM 714 C C . ILE A 1 85 ? -0.632 3.859 -0.940 1.00 98.19 85 ILE A C 1
ATOM 716 O O . ILE A 1 85 ? -1.816 3.557 -0.805 1.00 98.19 85 ILE A O 1
ATOM 720 N N . ALA A 1 86 ? 0.360 3.056 -0.548 1.00 98.25 86 ALA A N 1
ATOM 721 C CA . ALA A 1 86 ? 0.154 1.735 0.037 1.00 98.25 86 ALA A CA 1
ATOM 722 C C . ALA A 1 86 ? -0.724 1.797 1.291 1.00 98.25 86 ALA A C 1
ATOM 724 O O . ALA A 1 86 ? -1.744 1.112 1.382 1.00 98.25 86 ALA A O 1
ATOM 725 N N . ILE A 1 87 ? -0.377 2.684 2.230 1.00 98.44 87 ILE A N 1
ATOM 726 C CA . ILE A 1 87 ? -1.147 2.907 3.458 1.00 98.44 87 ILE A CA 1
ATOM 727 C C . ILE A 1 87 ? -2.581 3.329 3.120 1.00 98.44 87 ILE A C 1
ATOM 729 O O . ILE A 1 87 ? -3.520 2.829 3.731 1.00 98.44 87 ILE A O 1
ATOM 733 N N . MET A 1 88 ? -2.771 4.219 2.141 1.00 97.94 88 MET A N 1
ATOM 734 C CA . MET A 1 88 ? -4.103 4.666 1.721 1.00 97.94 88 MET A CA 1
ATOM 735 C C . MET A 1 88 ? -4.940 3.527 1.121 1.00 97.94 88 MET A C 1
ATOM 737 O O . MET A 1 88 ? -6.123 3.401 1.443 1.00 97.94 88 MET A O 1
ATOM 741 N N . ILE A 1 89 ? -4.351 2.693 0.260 1.00 97.25 89 ILE A N 1
ATOM 742 C CA . ILE A 1 89 ? -5.021 1.522 -0.326 1.00 97.25 89 ILE A CA 1
ATOM 743 C C . ILE A 1 89 ? -5.469 0.577 0.789 1.00 97.25 89 ILE A C 1
ATOM 745 O O . ILE A 1 89 ? -6.650 0.242 0.886 1.00 97.25 89 ILE A O 1
ATOM 749 N N . LEU A 1 90 ? -4.540 0.194 1.665 1.00 97.25 90 LEU A N 1
ATOM 750 C CA . LEU A 1 90 ? -4.813 -0.750 2.743 1.00 97.25 90 LEU A CA 1
ATOM 751 C C . LEU A 1 90 ? -5.814 -0.209 3.758 1.00 97.25 90 LEU A C 1
ATOM 753 O O . LEU A 1 90 ? -6.641 -0.973 4.253 1.00 97.25 90 LEU A O 1
ATOM 757 N N . LEU A 1 91 ? -5.771 1.092 4.058 1.00 96.75 91 LEU A N 1
ATOM 758 C CA . LEU A 1 91 ? -6.731 1.735 4.951 1.00 96.75 91 LEU A CA 1
ATOM 759 C C . LEU A 1 91 ? -8.152 1.627 4.398 1.00 96.75 91 LEU A C 1
ATOM 761 O O . LEU A 1 91 ? -9.058 1.255 5.140 1.00 96.75 91 LEU A O 1
ATOM 765 N N . ASN A 1 92 ? -8.347 1.899 3.104 1.00 94.81 92 ASN A N 1
ATOM 766 C CA . ASN A 1 92 ? -9.658 1.745 2.471 1.00 94.81 92 ASN A CA 1
ATOM 767 C C . ASN A 1 92 ? -10.150 0.296 2.557 1.00 94.81 92 ASN A C 1
ATOM 769 O O . ASN A 1 92 ? -11.264 0.062 3.016 1.00 94.81 92 ASN A O 1
ATOM 773 N N . ILE A 1 93 ? -9.294 -0.670 2.208 1.00 95.06 93 ILE A N 1
ATOM 774 C CA . ILE A 1 93 ? -9.629 -2.100 2.280 1.00 95.06 93 ILE A CA 1
ATOM 775 C C . ILE A 1 93 ? -9.986 -2.513 3.715 1.00 95.06 93 ILE A C 1
ATOM 777 O O . ILE A 1 93 ? -10.931 -3.271 3.922 1.00 95.06 93 ILE A O 1
ATOM 781 N N . PHE A 1 94 ? -9.246 -2.020 4.709 1.00 95.00 94 PHE A N 1
ATOM 782 C CA . PHE A 1 94 ? -9.475 -2.334 6.119 1.00 95.00 94 PHE A CA 1
ATOM 783 C C . PHE A 1 94 ? -10.804 -1.784 6.623 1.00 95.00 94 PHE A C 1
ATOM 785 O O . PHE A 1 94 ? -11.560 -2.498 7.271 1.00 95.00 94 PHE A O 1
ATOM 792 N N . ILE A 1 95 ? -11.107 -0.524 6.309 1.00 93.50 95 ILE A N 1
ATOM 793 C CA . ILE A 1 95 ? -12.364 0.108 6.715 1.00 93.50 95 ILE A CA 1
ATOM 794 C C . ILE A 1 95 ? -13.556 -0.624 6.096 1.00 93.50 95 ILE A C 1
ATOM 796 O O . ILE A 1 95 ? -14.541 -0.859 6.783 1.00 93.50 95 ILE A O 1
ATOM 800 N N . GLU A 1 96 ? -13.469 -0.996 4.821 1.00 91.69 96 GLU A N 1
ATOM 801 C CA . GLU A 1 96 ? -14.571 -1.652 4.113 1.00 91.69 96 GLU A CA 1
ATOM 802 C C . GLU A 1 96 ? -14.823 -3.093 4.574 1.00 91.69 96 GLU A C 1
ATOM 804 O O . GLU A 1 96 ? -15.971 -3.532 4.575 1.00 91.69 96 GLU A O 1
ATOM 809 N N . ASN A 1 97 ? -13.770 -3.832 4.936 1.00 91.50 97 ASN A N 1
ATOM 810 C CA . ASN A 1 97 ? -13.877 -5.267 5.211 1.00 91.50 97 ASN A CA 1
ATOM 811 C C . ASN A 1 97 ? -13.888 -5.615 6.701 1.00 91.50 97 ASN A C 1
ATOM 813 O O . ASN A 1 97 ? -14.520 -6.597 7.085 1.00 91.50 97 ASN A O 1
ATOM 817 N N . GLU A 1 98 ? -13.180 -4.847 7.530 1.00 91.38 98 GLU A N 1
ATOM 818 C CA . GLU A 1 98 ? -12.904 -5.218 8.923 1.00 91.38 98 GLU A CA 1
ATOM 819 C C . GLU A 1 98 ? -13.672 -4.356 9.932 1.00 91.38 98 GLU A C 1
ATOM 821 O O . GLU A 1 98 ? -13.805 -4.738 11.096 1.00 91.38 98 GLU A O 1
ATOM 826 N N . LEU A 1 99 ? -14.192 -3.196 9.515 1.00 91.25 99 LEU A N 1
ATOM 827 C CA . LEU A 1 99 ? -14.932 -2.298 10.397 1.00 91.25 99 LEU A CA 1
ATOM 828 C C . LEU A 1 99 ? -16.422 -2.303 10.076 1.00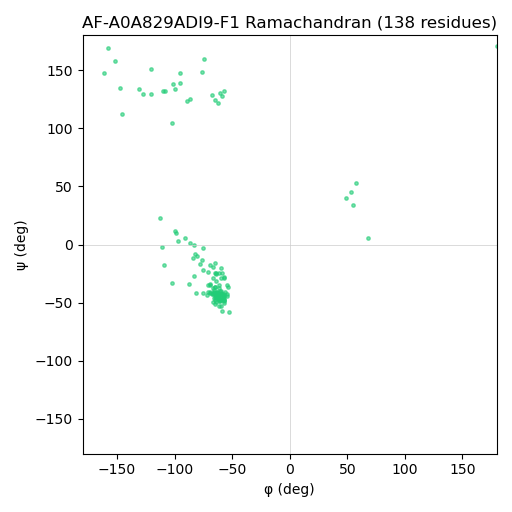 91.25 99 LEU A C 1
ATOM 830 O O . LEU A 1 99 ? -16.845 -2.120 8.940 1.00 91.25 99 LEU A O 1
ATOM 834 N N . THR A 1 100 ? -17.235 -2.435 11.122 1.00 89.38 100 THR A N 1
ATOM 835 C CA . THR A 1 100 ? -18.680 -2.170 11.028 1.00 89.38 100 THR A CA 1
ATOM 836 C C . THR A 1 100 ? -18.999 -0.685 11.176 1.00 89.38 100 THR A C 1
ATOM 838 O O . THR A 1 100 ? -20.011 -0.214 10.665 1.00 89.38 100 THR A O 1
ATOM 841 N N . ASP A 1 101 ? -18.133 0.042 11.885 1.00 86.12 101 ASP A N 1
ATOM 842 C CA . ASP A 1 101 ? -18.241 1.472 12.137 1.00 86.12 101 ASP A CA 1
ATOM 843 C C . ASP A 1 1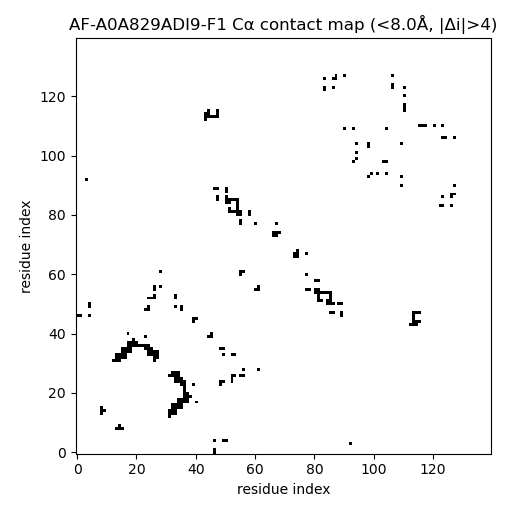01 ? -16.834 2.081 12.217 1.00 86.12 101 ASP A C 1
ATOM 845 O O . ASP A 1 101 ? -15.939 1.542 12.870 1.00 86.12 101 ASP A O 1
ATOM 849 N N . GLU A 1 102 ? -16.623 3.222 11.564 1.00 84.75 102 GLU A N 1
ATOM 850 C CA . GLU A 1 102 ? -15.312 3.876 11.485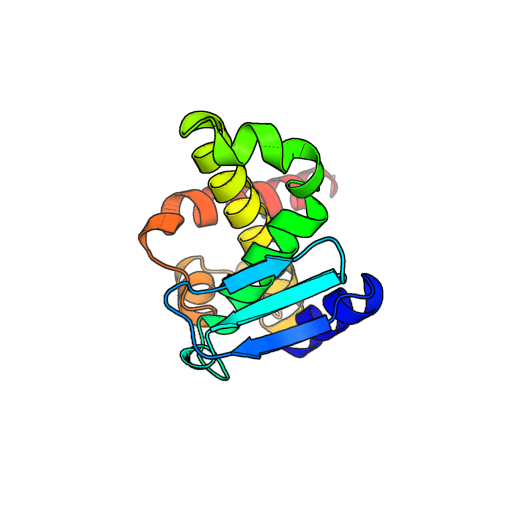 1.00 84.75 102 GLU A CA 1
ATOM 851 C C . GLU A 1 102 ? -14.763 4.350 12.832 1.00 84.75 102 GLU A C 1
ATOM 853 O O . GLU A 1 102 ? -13.546 4.430 13.000 1.00 84.75 102 GLU A O 1
ATOM 858 N N . SER A 1 103 ? -15.621 4.628 13.816 1.00 86.31 103 SER A N 1
ATOM 859 C CA . SER A 1 103 ? -15.189 4.996 15.171 1.00 86.31 103 SER A CA 1
ATOM 860 C C . SER A 1 103 ? -14.446 3.863 15.887 1.00 86.31 103 SER A C 1
ATOM 862 O O . SER A 1 103 ? -13.742 4.110 16.868 1.00 86.31 103 SER A O 1
ATOM 864 N N . GLN A 1 104 ? -14.561 2.627 15.388 1.00 90.50 104 GLN A N 1
ATOM 865 C CA . GLN A 1 104 ? -13.824 1.463 15.881 1.00 90.50 104 GLN A CA 1
ATOM 866 C C . GLN A 1 104 ? -12.363 1.453 15.416 1.00 90.50 104 GLN A C 1
ATOM 868 O O . GLN A 1 104 ? -11.565 0.677 15.951 1.00 90.50 104 GLN A O 1
ATOM 873 N N . PHE A 1 105 ? -12.002 2.289 14.436 1.00 95.25 105 PHE A N 1
ATOM 874 C CA . PHE A 1 105 ? -10.653 2.324 13.892 1.00 95.25 105 PHE A CA 1
ATOM 875 C C . PHE A 1 105 ? -9.624 2.647 14.981 1.00 95.25 105 PHE A C 1
ATOM 877 O O . PHE A 1 105 ? -9.703 3.658 15.683 1.00 95.25 105 PHE A O 1
ATOM 884 N N . LYS A 1 106 ? -8.603 1.794 15.075 1.00 96.00 106 LYS A N 1
ATOM 885 C CA . LYS A 1 106 ? -7.411 2.007 15.897 1.00 96.00 106 LYS A CA 1
ATOM 886 C C . LYS A 1 106 ? -6.183 1.823 15.023 1.00 96.00 106 LYS A C 1
ATOM 888 O O . LYS A 1 106 ? -6.066 0.808 14.338 1.00 96.00 106 LYS A O 1
ATOM 893 N N . LEU A 1 107 ? -5.272 2.794 15.075 1.00 96.56 107 LEU A N 1
ATOM 894 C CA . LEU A 1 107 ? -4.050 2.795 14.270 1.00 96.56 107 LEU A CA 1
ATOM 895 C C . LEU A 1 107 ? -3.220 1.529 14.513 1.00 96.56 107 LEU A C 1
ATOM 897 O O . LEU A 1 107 ? -2.723 0.931 13.566 1.00 96.56 107 LEU A O 1
ATOM 901 N N . GLU A 1 108 ? -3.100 1.118 15.772 1.00 97.12 108 GLU A N 1
ATOM 902 C CA . GLU A 1 108 ? -2.334 -0.055 16.188 1.00 97.12 108 GLU A CA 1
ATOM 903 C C . GLU A 1 108 ? -2.890 -1.333 15.558 1.00 97.12 108 GLU A C 1
ATOM 905 O O . GLU A 1 108 ? -2.130 -2.085 14.960 1.00 97.12 108 GLU A O 1
ATOM 910 N N . ASN A 1 109 ? -4.213 -1.522 15.600 1.00 96.44 109 ASN A N 1
ATOM 911 C CA . ASN A 1 109 ? -4.864 -2.689 15.006 1.00 96.44 109 ASN A CA 1
ATOM 912 C C . ASN A 1 109 ? -4.655 -2.732 13.487 1.00 96.44 109 ASN A C 1
ATOM 914 O O . ASN A 1 109 ? -4.381 -3.791 12.940 1.00 96.44 109 ASN A O 1
ATOM 918 N N . PHE A 1 110 ? -4.766 -1.586 12.810 1.00 97.00 110 PHE A N 1
ATOM 919 C CA . PHE A 1 110 ? -4.527 -1.488 11.369 1.00 97.00 110 PHE A CA 1
ATOM 920 C C . PHE A 1 110 ? -3.080 -1.841 10.998 1.00 97.00 110 PHE A C 1
ATOM 922 O O . PHE A 1 110 ? -2.845 -2.614 10.070 1.00 97.00 110 PHE A O 1
ATOM 929 N N . MET A 1 111 ? -2.106 -1.295 11.734 1.00 98.00 111 MET A N 1
ATOM 930 C CA . MET A 1 111 ? -0.692 -1.582 11.494 1.00 98.00 111 MET A CA 1
ATOM 931 C C . MET A 1 111 ? -0.343 -3.042 11.793 1.00 98.00 111 MET A C 1
ATOM 933 O O . MET A 1 111 ? 0.399 -3.647 11.027 1.00 98.00 111 MET A O 1
ATOM 937 N N . GLU A 1 112 ? -0.880 -3.611 12.873 1.00 97.25 112 GLU A N 1
ATOM 938 C CA . GLU A 1 112 ? -0.677 -5.016 13.241 1.00 97.25 112 GLU A CA 1
ATOM 939 C C . GLU A 1 112 ? -1.285 -5.958 12.197 1.00 97.25 112 GLU A C 1
ATOM 941 O O . GLU A 1 112 ? -0.610 -6.878 11.735 1.00 97.25 112 GLU A O 1
ATOM 946 N N . PHE A 1 113 ? -2.513 -5.674 11.752 1.00 95.19 113 PHE A N 1
ATOM 947 C CA . PHE A 1 113 ? -3.244 -6.492 10.783 1.00 95.19 113 PHE A CA 1
ATOM 948 C C . PHE A 1 113 ? -2.479 -6.694 9.468 1.00 95.19 113 PHE A C 1
ATOM 950 O O . PHE A 1 113 ? -2.433 -7.806 8.953 1.00 95.19 113 PHE A O 1
ATOM 957 N N . TYR A 1 114 ? -1.829 -5.645 8.956 1.00 96.06 114 TYR A N 1
ATOM 958 C CA . TYR A 1 114 ? -0.999 -5.721 7.744 1.00 96.06 114 TYR A CA 1
ATOM 959 C C . TYR A 1 114 ? 0.501 -5.846 8.022 1.00 96.06 114 TYR A C 1
ATOM 961 O O . TYR A 1 114 ? 1.308 -5.688 7.108 1.00 96.06 114 TYR A O 1
ATOM 969 N N . SER A 1 115 ? 0.893 -6.069 9.282 1.00 96.69 115 SER A N 1
ATOM 970 C CA . SER A 1 115 ? 2.300 -6.149 9.702 1.00 96.69 115 SER A CA 1
ATOM 971 C C . SER A 1 115 ? 3.164 -4.990 9.183 1.00 96.69 115 SER A C 1
ATOM 973 O O . SER A 1 115 ? 4.316 -5.168 8.786 1.00 96.69 115 SER A O 1
ATOM 975 N N . ILE A 1 116 ? 2.604 -3.775 9.194 1.00 97.25 116 ILE A N 1
ATOM 976 C CA . ILE A 1 116 ? 3.285 -2.569 8.720 1.00 97.25 116 ILE A CA 1
ATOM 977 C C . ILE A 1 116 ? 4.442 -2.253 9.664 1.00 97.25 116 ILE A C 1
ATOM 979 O O . ILE A 1 116 ? 4.272 -2.143 10.882 1.00 97.25 116 ILE A O 1
ATOM 983 N N . ASN A 1 117 ? 5.632 -2.052 9.098 1.00 96.00 117 ASN A N 1
ATOM 984 C CA . ASN A 1 117 ? 6.824 -1.756 9.879 1.00 96.00 117 ASN A CA 1
ATOM 985 C C . ASN A 1 117 ? 6.625 -0.502 10.750 1.00 96.00 117 ASN A C 1
ATOM 987 O O . ASN A 1 117 ? 6.228 0.557 10.263 1.00 96.00 117 ASN A O 1
ATOM 991 N N . ASN A 1 118 ? 6.984 -0.582 12.035 1.00 96.19 118 ASN A N 1
ATOM 992 C CA . ASN A 1 118 ? 6.813 0.522 12.984 1.00 96.19 118 ASN A CA 1
ATOM 993 C C . ASN A 1 118 ? 7.569 1.809 12.586 1.00 96.19 118 ASN A C 1
ATOM 995 O O . ASN A 1 118 ? 7.199 2.900 13.019 1.00 96.19 118 ASN A O 1
ATOM 999 N N . LYS A 1 119 ? 8.587 1.720 11.719 1.00 96.81 119 LYS A N 1
ATOM 1000 C CA . LYS A 1 119 ? 9.240 2.897 11.118 1.00 96.81 119 LYS A CA 1
ATOM 1001 C C . LYS A 1 119 ? 8.251 3.803 10.367 1.00 96.81 119 LYS A C 1
ATOM 1003 O O . LYS A 1 119 ? 8.453 5.012 10.336 1.00 96.81 119 LYS A O 1
ATOM 1008 N N . LEU A 1 120 ? 7.164 3.243 9.831 1.00 97.19 120 LEU A N 1
ATOM 1009 C CA . LEU A 1 120 ? 6.118 3.966 9.100 1.00 97.19 120 LEU A CA 1
ATOM 1010 C C . LEU A 1 120 ? 4.972 4.459 9.990 1.00 97.19 120 LEU A C 1
ATOM 1012 O O . LEU A 1 120 ? 4.006 5.021 9.477 1.00 97.19 120 LEU A O 1
ATOM 1016 N N . ARG A 1 121 ? 5.053 4.308 11.320 1.00 97.75 121 ARG A N 1
ATOM 1017 C CA . ARG A 1 121 ? 3.961 4.682 12.238 1.00 97.75 121 ARG A CA 1
ATOM 1018 C C . ARG A 1 121 ? 3.512 6.133 12.073 1.00 97.75 121 ARG A C 1
ATOM 1020 O O . ARG A 1 121 ? 2.315 6.412 12.076 1.00 97.75 121 ARG A O 1
ATOM 1027 N N . THR A 1 122 ? 4.461 7.056 11.930 1.00 97.31 122 THR A N 1
ATOM 1028 C CA . THR A 1 122 ? 4.162 8.483 11.729 1.00 97.31 122 THR A CA 1
ATOM 1029 C C . THR A 1 122 ? 3.416 8.717 10.418 1.00 97.31 122 THR A C 1
ATOM 1031 O O . THR A 1 122 ? 2.444 9.468 10.395 1.00 97.31 122 THR A O 1
ATOM 1034 N N . GLU A 1 123 ? 3.827 8.048 9.341 1.00 97.62 123 GLU A N 1
ATOM 1035 C CA . GLU A 1 123 ? 3.164 8.164 8.041 1.00 97.62 123 GLU A CA 1
ATOM 1036 C C . GLU A 1 123 ? 1.758 7.552 8.087 1.00 97.62 123 GLU A C 1
ATOM 1038 O O . GLU A 1 123 ? 0.797 8.188 7.659 1.00 97.62 123 GLU A O 1
ATOM 1043 N N . CYS A 1 124 ? 1.603 6.389 8.732 1.00 97.56 124 CYS A N 1
ATOM 1044 C CA . CYS A 1 124 ? 0.299 5.768 8.959 1.00 97.56 124 CYS A CA 1
ATOM 1045 C C . CYS A 1 124 ? -0.643 6.710 9.713 1.00 97.56 124 CYS A C 1
ATOM 1047 O O . CYS A 1 124 ? -1.775 6.929 9.282 1.00 97.56 124 CYS A O 1
ATOM 1049 N N . PHE A 1 125 ? -0.167 7.326 10.799 1.00 97.38 125 PHE A N 1
ATOM 1050 C CA . PHE A 1 125 ? -0.945 8.307 11.552 1.00 97.38 125 PHE A CA 1
ATOM 1051 C C . PHE A 1 125 ? -1.387 9.486 10.673 1.00 97.38 125 PHE A C 1
ATOM 1053 O O . PHE A 1 125 ? -2.562 9.856 10.690 1.00 97.38 125 PHE A O 1
ATOM 1060 N N . ASN A 1 126 ? -0.474 10.054 9.881 1.00 96.88 126 ASN A N 1
ATOM 1061 C CA . ASN A 1 126 ? -0.758 11.209 9.027 1.00 96.88 126 ASN A CA 1
ATOM 1062 C C . ASN A 1 126 ? -1.787 10.888 7.936 1.00 96.88 126 ASN A C 1
ATOM 1064 O O . ASN A 1 126 ? -2.733 11.659 7.734 1.00 96.88 126 ASN A O 1
ATOM 1068 N N . VAL A 1 127 ? -1.627 9.750 7.254 1.00 96.81 127 VAL A N 1
ATOM 1069 C CA . VAL A 1 127 ? -2.545 9.290 6.204 1.00 96.81 127 VAL A CA 1
ATOM 1070 C C . VAL A 1 127 ? -3.927 9.010 6.792 1.00 96.81 127 VAL A C 1
ATOM 1072 O O . VAL A 1 127 ? -4.912 9.565 6.303 1.00 96.81 127 VAL A O 1
ATOM 1075 N N . CYS A 1 128 ? -4.007 8.247 7.888 1.00 95.62 128 CYS A N 1
ATOM 1076 C CA . CYS A 1 128 ? -5.278 7.920 8.540 1.00 95.62 128 CYS A CA 1
ATOM 1077 C C . CYS A 1 128 ? -5.993 9.179 9.039 1.00 95.62 128 CYS A C 1
ATOM 1079 O O . CYS A 1 128 ? -7.176 9.381 8.767 1.00 95.62 128 CYS A O 1
ATOM 1081 N N . GLN A 1 129 ? -5.278 10.082 9.716 1.00 94.06 129 GLN A N 1
ATOM 1082 C CA . GLN A 1 129 ? -5.869 11.329 10.196 1.00 94.06 129 GLN A CA 1
ATOM 1083 C C . GLN A 1 129 ? -6.406 12.183 9.037 1.00 94.06 129 GLN A C 1
ATOM 1085 O O . GLN A 1 129 ? -7.495 12.751 9.140 1.00 94.06 129 GLN A O 1
ATOM 1090 N N . SER A 1 130 ? -5.658 12.276 7.937 1.00 93.25 130 SER A N 1
ATOM 1091 C CA . SER A 1 130 ? -6.071 13.032 6.749 1.00 93.25 130 SER A CA 1
ATOM 1092 C C . SER A 1 130 ? -7.297 12.420 6.078 1.00 93.25 130 SER A C 1
ATOM 1094 O O . SER A 1 130 ? -8.184 13.159 5.648 1.00 93.25 130 SER A O 1
ATOM 1096 N N . TYR A 1 131 ? -7.364 11.088 6.018 1.00 92.75 131 TYR A N 1
ATOM 1097 C CA . TYR A 1 131 ? -8.496 10.343 5.476 1.00 92.75 131 TYR A CA 1
ATOM 1098 C C . TYR A 1 131 ? -9.791 10.670 6.225 1.00 92.75 131 TYR A C 1
ATOM 1100 O O . TYR A 1 131 ? -10.738 11.190 5.629 1.00 92.75 131 TYR A O 1
ATOM 1108 N N . PHE A 1 132 ? -9.804 10.468 7.546 1.00 89.50 132 PHE A N 1
ATOM 1109 C CA . PHE A 1 132 ? -11.000 10.710 8.352 1.00 89.50 132 PHE A CA 1
ATOM 1110 C C . PHE A 1 132 ? -11.384 12.195 8.357 1.00 89.50 132 PHE A C 1
ATOM 1112 O O . PHE A 1 132 ? -12.549 12.523 8.150 1.00 89.50 132 PHE A O 1
ATOM 1119 N N . LYS A 1 133 ? -10.422 13.124 8.472 1.00 88.94 133 LYS A N 1
ATOM 1120 C CA . LYS A 1 133 ? -10.711 14.571 8.394 1.00 88.94 133 LYS A CA 1
ATOM 1121 C C . LYS A 1 133 ? -11.403 14.969 7.088 1.00 88.94 133 LYS A C 1
ATOM 1123 O O . LYS A 1 133 ? -12.395 15.693 7.130 1.00 88.94 133 LYS A O 1
ATOM 1128 N N . LYS A 1 134 ? -10.896 14.504 5.938 1.00 79.81 134 LYS A N 1
ATOM 1129 C CA . LYS A 1 134 ? -11.499 14.802 4.628 1.00 79.81 134 LYS A CA 1
ATOM 1130 C C . LYS A 1 134 ? -12.921 14.256 4.547 1.00 79.81 134 LYS A C 1
ATOM 1132 O O . LYS A 1 134 ? -13.818 14.988 4.141 1.00 79.81 134 LYS A O 1
ATOM 1137 N N . LYS A 1 135 ? -13.148 13.021 4.996 1.00 72.44 135 LYS A N 1
ATOM 1138 C CA . LYS A 1 135 ? -14.469 12.382 4.949 1.00 72.44 135 LYS A CA 1
ATOM 1139 C C . LYS A 1 135 ? -15.536 13.177 5.707 1.00 72.44 135 LYS A C 1
ATOM 1141 O O . LYS A 1 135 ? -16.604 13.429 5.159 1.00 72.44 135 LYS A O 1
ATOM 1146 N N . TYR A 1 136 ? -15.218 13.665 6.906 1.00 65.44 136 TYR A N 1
ATOM 1147 C CA . TYR A 1 136 ? -16.155 14.464 7.706 1.00 65.44 136 TYR A CA 1
ATOM 1148 C C . TYR A 1 136 ? -16.280 15.928 7.251 1.00 65.44 136 TYR A C 1
ATOM 1150 O O . TYR A 1 136 ? -17.262 16.580 7.593 1.00 65.44 136 TYR A O 1
ATOM 1158 N N . SER A 1 137 ? -15.341 16.452 6.452 1.00 63.03 137 SER A N 1
ATOM 1159 C CA . SER A 1 137 ? -15.448 17.810 5.890 1.00 63.03 137 SER A CA 1
ATOM 1160 C C . SER A 1 137 ? -16.441 17.944 4.728 1.00 63.03 137 SER A C 1
ATOM 1162 O O . SER A 1 137 ? -16.927 19.042 4.487 1.00 63.03 137 SER A O 1
ATOM 1164 N N . TYR A 1 1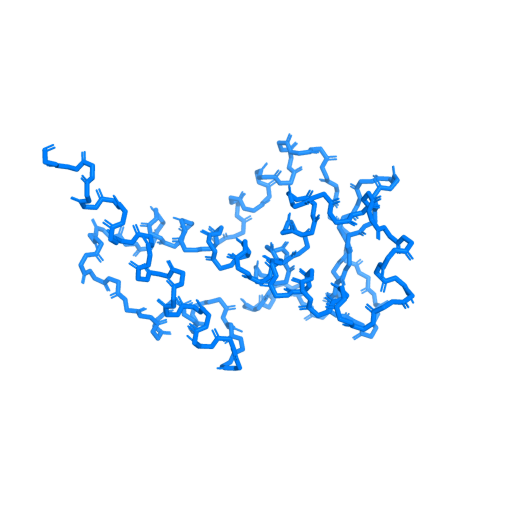38 ? -16.771 16.847 4.035 1.00 53.81 138 TYR A N 1
ATOM 1165 C CA . TYR A 1 138 ? -17.753 16.831 2.937 1.00 53.81 138 TYR A CA 1
ATOM 1166 C C . TYR A 1 138 ? -19.160 16.389 3.380 1.00 53.81 138 TYR A C 1
ATOM 1168 O O . TYR A 1 138 ? -20.050 16.265 2.544 1.00 53.81 138 TYR A O 1
ATOM 1176 N N . ALA A 1 139 ? -19.359 16.127 4.675 1.00 51.38 139 ALA A N 1
ATOM 1177 C CA . ALA A 1 139 ? -20.632 15.683 5.249 1.00 51.38 139 ALA A CA 1
ATOM 1178 C C . ALA A 1 139 ? -21.440 16.822 5.916 1.00 51.38 139 ALA A C 1
ATOM 1180 O O . ALA A 1 139 ? -22.395 16.535 6.640 1.00 51.38 139 ALA A O 1
ATOM 1181 N N . GLN A 1 140 ? -21.050 18.088 5.701 1.00 41.84 140 GLN A N 1
ATOM 1182 C CA . GLN A 1 140 ? -21.761 19.296 6.152 1.00 41.84 140 GLN A CA 1
ATOM 1183 C C . GLN A 1 140 ? -22.449 20.016 4.995 1.00 41.84 140 GLN A C 1
ATOM 1185 O O . GLN A 1 140 ? -21.827 20.110 3.913 1.00 41.84 140 GLN A O 1
#

Nearest PDB structures (foldseek):
  4qhj-assembly1_B  TM=5.776E-01  e=4.764E-02  Methanocaldococcus jannaschii DSM 2661
  4jix-assembly1_B  TM=4.966E-01  e=2.241E-02  Methanocaldococcus jannaschii DSM 2661
  4jix-assembly1_A  TM=4.633E-01  e=2.241E-02  Methanocaldococcus jannaschii DSM 2661
  9e8g-assembly1_a  TM=4.241E-01  e=6.588E+00  Homo sapiens

Mean predicted aligned error: 4.67 Å